Protein 3S0B (pdb70)

Sequence (119 aa):
MTIEEELKTRLHTEQSSSVCKTTETGIDQQKANDVIEGNIDVEDKKVQLYCECILKNFNILDKNNVFKPQGIKAVMELLIDENSVKKQLVSDCSTISSEENPHLKASKLVQCVSKYKTMKSVDFL

Radius of gyration: 12.93 Å; Cα contacts (8 Å, |Δi|>4): 143; chains: 1; bounding box: 29×32×25 Å

Structure (mmCIF, N/CA/C/O backbone):
data_3S0B
#
_entry.id   3S0B
#
_cell.length_a   32.380
_cell.length_b   37.110
_cell.length_c   89.750
_cell.angle_alpha   90.00
_cell.angle_beta   90.00
_cell.angle_gamma   90.00
#
_symmetry.space_group_name_H-M   'P 21 21 21'
#
loop_
_entity.id
_entity.type
_entity.pdbx_description
1 polymer OBP14
2 non-polymer N-phenylnaphthalen-1-amine
3 water water
#
loop_
_atom_site.group_PDB
_atom_site.id
_atom_site.type_symbol
_atom_site.label_atom_id
_atom_site.label_alt_id
_atom_site.label_comp_id
_atom_site.label_asym_id
_atom_site.label_entity_id
_atom_site.label_seq_id
_atom_site.pdbx_PDB_ins_code
_atom_site.Cartn_x
_atom_site.Cartn_y
_atom_site.Cartn_z
_atom_site.occupancy
_atom_site.B_iso_or_equiv
_atom_site.auth_seq_id
_atom_site.auth_comp_id
_atom_site.auth_asym_id
_atom_site.auth_atom_id
_atom_site.pdbx_PDB_model_num
ATOM 1 N N . MET A 1 1 ? -9.370 -22.678 15.320 1.00 20.91 1 MET A N 1
ATOM 2 C CA . MET A 1 1 ? -10.415 -21.755 14.783 1.00 21.26 1 MET A CA 1
ATOM 3 C C . MET A 1 1 ? -10.746 -22.067 13.318 1.00 19.39 1 MET A C 1
ATOM 4 O O . MET A 1 1 ? -9.951 -22.638 12.567 1.00 20.77 1 MET A O 1
ATOM 9 N N . THR A 1 2 ? -11.971 -21.740 12.951 1.00 15.91 2 THR A N 1
ATOM 10 C CA . THR A 1 2 ? -12.450 -21.816 11.597 1.00 13.10 2 THR A CA 1
ATOM 11 C C . THR A 1 2 ? -12.898 -20.424 11.167 1.00 11.22 2 THR A C 1
ATOM 12 O O . THR A 1 2 ? -13.067 -19.506 11.986 1.00 9.28 2 THR A O 1
ATOM 16 N N . ILE A 1 3 ? -13.173 -20.287 9.885 1.00 9.81 3 ILE A N 1
ATOM 17 C CA . ILE A 1 3 ? -13.796 -19.077 9.387 1.00 11.25 3 ILE A CA 1
ATOM 18 C C . ILE A 1 3 ? -15.142 -18.763 10.009 1.00 9.84 3 ILE A C 1
ATOM 19 O O . ILE A 1 3 ? -15.424 -17.602 10.295 1.00 9.07 3 ILE A O 1
ATOM 24 N N . GLU A 1 4 ? -15.976 -19.762 10.233 1.00 9.90 4 GLU A N 1
ATOM 25 C CA . GLU A 1 4 ? -17.267 -19.492 10.819 1.00 10.41 4 GLU A CA 1
ATOM 26 C C . GLU A 1 4 ? -17.106 -18.998 12.261 1.00 9.17 4 GLU A C 1
ATOM 27 O O . GLU A 1 4 ? -17.822 -18.097 12.684 1.00 9.60 4 GLU A O 1
ATOM 33 N N A GLU A 1 5 ? -16.156 -19.546 12.996 0.50 7.86 5 GLU A N 1
ATOM 34 N N B GLU A 1 5 ? -16.155 -19.566 13.004 0.50 7.55 5 GLU A N 1
ATOM 35 C CA A GLU A 1 5 ? -15.941 -19.082 14.344 0.50 7.77 5 GLU A CA 1
ATOM 36 C CA B GLU A 1 5 ? -15.885 -19.086 14.352 0.50 7.33 5 GLU A CA 1
ATOM 37 C C A GLU A 1 5 ? -15.309 -17.684 14.344 0.50 6.90 5 GLU A C 1
ATOM 38 C C B GLU A 1 5 ? -15.365 -17.664 14.300 0.50 6.63 5 GLU A C 1
ATOM 39 O O A GLU A 1 5 ? -15.606 -16.876 15.223 0.50 6.81 5 GLU A O 1
ATOM 40 O O B GLU A 1 5 ? -15.775 -16.834 15.111 0.50 6.53 5 GLU A O 1
ATOM 51 N N . LEU A 1 6 ? -14.452 -17.384 13.364 1.00 5.90 6 LEU A N 1
ATOM 52 C CA . LEU A 1 6 ? -13.933 -16.045 13.202 1.00 5.89 6 LEU A CA 1
ATOM 53 C C . LEU A 1 6 ? -15.059 -15.066 12.988 1.00 5.41 6 LEU A C 1
ATOM 54 O O . LEU A 1 6 ? -15.064 -13.979 13.573 1.00 5.30 6 LEU A O 1
ATOM 59 N N . LYS A 1 7 ? -16.025 -15.387 12.136 1.00 5.42 7 LYS A N 1
ATOM 60 C CA . LYS A 1 7 ? -17.127 -14.489 11.867 1.00 6.99 7 LYS A CA 1
ATOM 61 C C . LYS A 1 7 ? -17.851 -14.180 13.169 1.00 6.49 7 LYS A C 1
ATOM 62 O O . LYS A 1 7 ? -18.162 -13.035 13.474 1.00 6.91 7 LYS A O 1
ATOM 68 N N . THR A 1 8 ? -18.158 -15.206 13.935 1.00 5.26 8 THR A N 1
ATOM 69 C CA . THR A 1 8 ? -18.886 -15.020 15.189 1.00 5.50 8 THR A CA 1
ATOM 70 C C . THR A 1 8 ? -18.077 -14.170 16.165 1.00 4.99 8 THR A C 1
ATOM 71 O O . THR A 1 8 ? -18.594 -13.246 16.777 1.00 5.16 8 THR A O 1
ATOM 75 N N . ARG A 1 9 ? -16.805 -14.504 16.295 1.00 4.94 9 ARG A N 1
ATOM 76 C CA . ARG A 1 9 ? -15.926 -13.803 17.211 1.00 4.08 9 ARG A CA 1
ATOM 77 C C . ARG A 1 9 ? -15.745 -12.357 16.818 1.00 3.70 9 ARG A C 1
ATOM 78 O O . ARG A 1 9 ? -15.816 -11.472 17.670 1.00 4.40 9 ARG A O 1
ATOM 86 N N . LEU A 1 10 ? -15.573 -12.095 15.536 1.00 4.00 10 LEU A N 1
ATOM 87 C CA . LEU A 1 10 ? -15.431 -10.738 15.063 1.00 4.72 10 LEU A CA 1
ATOM 88 C C . LEU A 1 10 ? -16.697 -9.918 15.299 1.00 5.00 10 LEU A C 1
ATOM 89 O O . LEU A 1 10 ? -16.605 -8.761 15.739 1.00 5.16 10 LEU A O 1
ATOM 94 N N . HIS A 1 11 ? -17.876 -10.470 15.052 1.00 4.71 11 HIS A N 1
ATOM 95 C CA . HIS A 1 11 ? -19.132 -9.776 15.306 1.00 6.13 11 HIS A CA 1
ATOM 96 C C . HIS A 1 11 ? -19.195 -9.400 16.780 1.00 4.75 11 HIS A C 1
ATOM 97 O O . HIS A 1 11 ? -19.606 -8.297 17.126 1.00 4.41 11 HIS A O 1
ATOM 104 N N . THR A 1 12 ? -18.826 -10.313 17.665 1.00 4.21 12 THR A N 1
ATOM 105 C CA . THR A 1 12 ? -18.830 -10.011 19.093 1.00 3.46 12 THR A CA 1
ATOM 106 C C . THR A 1 12 ? -17.850 -8.911 19.438 1.00 4.06 12 THR A C 1
ATOM 107 O O . THR A 1 12 ? -18.215 -7.968 20.178 1.00 3.94 12 THR A O 1
ATOM 111 N N . GLU A 1 13 ? -16.634 -8.971 18.918 1.00 3.82 13 GLU A N 1
ATOM 112 C CA . GLU A 1 13 ? -15.673 -7.920 19.216 1.00 3.68 13 GLU A CA 1
ATOM 113 C C . GLU A 1 13 ? -16.116 -6.581 18.673 1.00 3.48 13 GLU A C 1
ATOM 114 O O . GLU A 1 13 ? -15.926 -5.552 19.334 1.00 5.01 13 GLU A O 1
ATOM 120 N N . GLN A 1 14 ? -16.660 -6.544 17.484 1.00 3.22 14 GLN A N 1
ATOM 121 C CA . GLN A 1 14 ? -17.221 -5.310 16.968 1.00 4.03 14 GLN A CA 1
ATOM 122 C C . GLN A 1 14 ? -18.291 -4.767 17.894 1.00 4.94 14 GLN A C 1
ATOM 123 O O . GLN A 1 14 ? -18.344 -3.556 18.135 1.00 5.77 14 GLN A O 1
ATOM 129 N N . SER A 1 15 ? -19.136 -5.629 18.421 1.00 4.63 15 SER A N 1
ATOM 130 C CA A SER A 1 15 ? -20.223 -5.194 19.284 0.25 5.18 15 SER A CA 1
ATOM 131 C C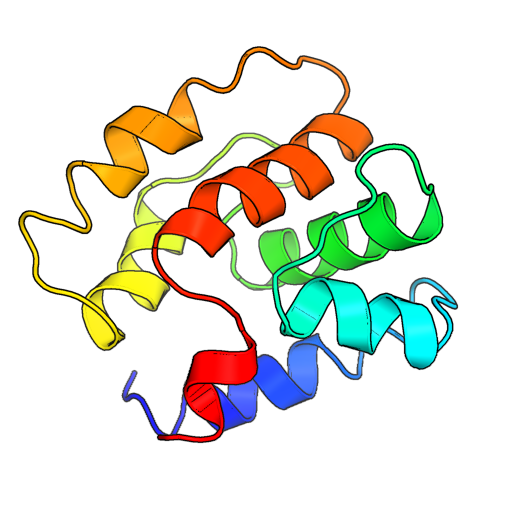A B SER A 1 15 ? -20.237 -5.185 19.275 0.25 5.04 15 SER A CA 1
ATOM 132 C CA C SER A 1 15 ? -20.225 -5.194 19.280 0.50 6.06 15 SER A CA 1
ATOM 133 C C . SER A 1 15 ? -19.722 -4.602 20.585 1.00 5.83 15 SER A C 1
ATOM 134 O O . SER A 1 15 ? -20.151 -3.514 20.990 1.00 6.23 15 SER A O 1
ATOM 141 N N . VAL A 1 16 ? -18.809 -5.291 21.233 1.00 5.08 16 VAL A N 1
ATOM 142 C CA . VAL A 1 16 ? -18.299 -4.802 22.486 1.00 4.79 16 VAL A CA 1
ATOM 143 C C . VAL A 1 16 ? -17.419 -3.582 22.309 1.00 4.02 16 VAL A C 1
ATOM 144 O O . VAL A 1 16 ? -17.411 -2.679 23.166 1.00 4.91 16 VAL A O 1
ATOM 148 N N . CYS A 1 17 ? -16.683 -3.532 21.213 1.00 3.19 17 CYS A N 1
ATOM 149 C CA . CYS A 1 17 ? -15.842 -2.379 20.989 1.00 3.92 17 CYS A CA 1
ATOM 150 C C . CYS A 1 17 ? -16.667 -1.157 20.607 1.00 3.68 17 CYS A C 1
ATOM 151 O O . CYS A 1 17 ? -16.248 -0.032 20.912 1.00 3.85 17 CYS A O 1
ATOM 154 N N . LYS A 1 18 ? -17.833 -1.353 20.005 1.00 3.59 18 LYS A N 1
ATOM 155 C CA . LYS A 1 18 ? -18.691 -0.230 19.734 1.00 4.19 18 LYS A CA 1
ATOM 156 C C . LYS A 1 18 ? -19.177 0.380 21.046 1.00 3.83 18 LYS A C 1
ATOM 157 O O . LYS A 1 18 ? -19.172 1.595 21.198 1.00 4.43 18 LYS A O 1
ATOM 163 N N A THR A 1 19 ? -19.610 -0.428 22.003 0.50 3.98 19 THR A N 1
ATOM 164 N N B THR A 1 19 ? -19.582 -0.464 21.983 0.50 4.15 19 THR A N 1
ATOM 165 C CA A THR A 1 19 ? -20.096 0.141 23.245 0.50 4.29 19 THR A CA 1
ATOM 166 C CA B THR A 1 19 ? -20.047 -0.019 23.272 0.50 4.55 19 THR A CA 1
ATOM 167 C C A THR A 1 19 ? -18.956 0.686 24.107 0.50 4.09 19 THR A C 1
ATOM 168 C C B THR A 1 19 ? -18.952 0.666 24.077 0.50 4.13 19 THR A C 1
ATOM 169 O O A THR A 1 19 ? -19.160 1.615 24.855 0.50 3.97 19 THR A O 1
ATOM 170 O O B THR A 1 19 ? -19.176 1.649 24.746 0.50 3.83 19 THR A O 1
ATOM 177 N N . GLU A 1 20 ? -17.750 0.130 24.003 1.00 3.62 20 GLU A N 1
ATOM 178 C CA . GLU A 1 20 ? -16.646 0.647 24.767 1.00 4.06 20 GLU A CA 1
ATOM 179 C C . GLU A 1 20 ? -16.188 2.018 24.267 1.00 2.92 20 GLU A C 1
ATOM 180 O O . GLU A 1 20 ? -15.730 2.821 25.047 1.00 3.54 20 GLU A O 1
ATOM 186 N N . THR A 1 21 ? -16.320 2.272 22.977 1.00 2.83 21 THR A N 1
ATOM 187 C CA . THR A 1 21 ? -15.797 3.461 22.359 1.00 4.00 21 THR A CA 1
ATOM 188 C C . THR A 1 21 ? -16.834 4.495 22.049 1.00 3.54 21 THR A C 1
ATOM 189 O O . THR A 1 21 ? -16.463 5.652 21.872 1.00 4.78 21 THR A O 1
ATOM 193 N N . GLY A 1 22 ? -18.095 4.131 21.911 1.00 3.80 22 GLY A N 1
ATOM 194 C CA . GLY A 1 22 ? -19.104 5.057 21.478 1.00 4.33 22 GLY A CA 1
ATOM 195 C C . GLY A 1 22 ? -19.023 5.445 20.022 1.00 4.69 22 GLY A C 1
ATOM 196 O O . GLY A 1 22 ? -19.615 6.435 1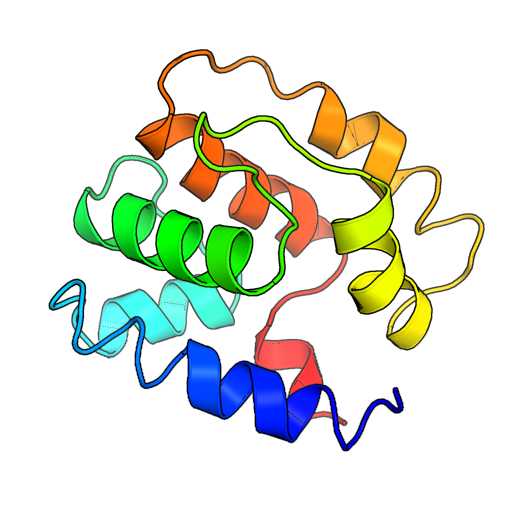9.614 1.00 5.07 22 GLY A O 1
ATOM 197 N N . ILE A 1 23 ? -18.298 4.691 19.209 1.00 4.19 23 ILE A N 1
ATOM 198 C CA . ILE A 1 23 ? -18.219 5.013 17.799 1.00 3.91 23 ILE A CA 1
ATOM 199 C C . ILE A 1 23 ? -19.614 4.887 17.174 1.00 4.01 23 ILE A C 1
ATOM 200 O O . ILE A 1 23 ? -20.353 3.953 17.481 1.00 5.11 23 ILE A O 1
ATOM 205 N N . ASP A 1 24 ? -19.967 5.816 16.300 1.00 5.01 24 ASP A N 1
ATOM 206 C CA . ASP A 1 24 ? -21.248 5.698 15.609 1.00 5.80 24 ASP A CA 1
ATOM 207 C C . ASP A 1 24 ? -21.213 4.539 14.650 1.00 5.47 24 ASP A C 1
ATOM 208 O O . ASP A 1 24 ? -20.177 4.229 14.078 1.00 5.07 24 ASP A O 1
ATOM 213 N N . GLN A 1 25 ? -22.367 3.928 14.411 1.00 4.73 25 GLN A N 1
ATOM 214 C CA . GLN A 1 25 ? -22.458 2.843 13.460 1.00 5.60 25 GLN A CA 1
ATOM 215 C C . GLN A 1 25 ? -21.940 3.228 12.098 1.00 4.74 25 GLN A C 1
ATOM 216 O O . GLN A 1 25 ? -21.289 2.416 11.444 1.00 4.71 25 GLN A O 1
ATOM 222 N N . GLN A 1 26 ? -22.204 4.458 11.663 1.00 4.81 26 GLN A N 1
ATOM 223 C CA . GLN A 1 26 ? -21.722 4.853 10.350 1.00 5.74 26 GLN A CA 1
ATOM 224 C C . GLN A 1 26 ? -20.189 4.744 10.256 1.00 5.30 26 GLN A C 1
ATOM 225 O O . GLN A 1 26 ? -19.651 4.249 9.265 1.00 5.97 26 GLN A O 1
ATOM 231 N N . LYS A 1 27 ? -19.505 5.172 11.306 1.00 4.86 27 LYS A N 1
ATOM 232 C CA . LYS A 1 27 ? -18.050 5.116 11.314 1.00 4.50 27 LYS A CA 1
ATOM 233 C C . LYS A 1 27 ? -17.536 3.688 11.501 1.00 4.45 27 LYS A C 1
ATOM 234 O O . LYS A 1 27 ? -16.548 3.296 10.894 1.00 4.86 27 LYS A O 1
ATOM 240 N N . ALA A 1 28 ? -18.232 2.898 12.324 1.00 3.74 28 ALA A N 1
ATOM 241 C CA . ALA A 1 28 ? -17.912 1.468 12.411 1.00 3.98 28 ALA A CA 1
ATOM 242 C C . ALA A 1 28 ? -18.046 0.813 11.038 1.00 3.96 28 ALA 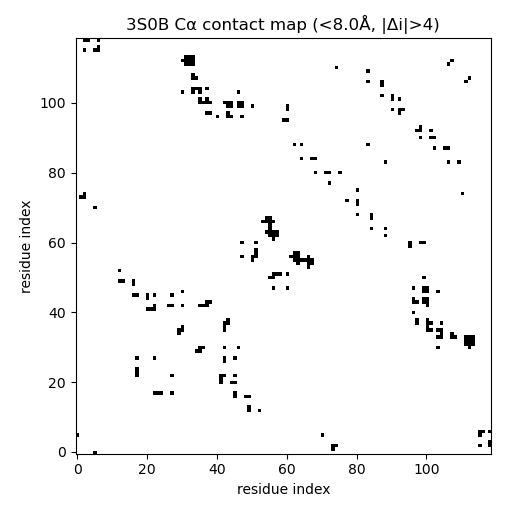A C 1
ATOM 243 O O . ALA A 1 28 ? -17.193 0.026 10.665 1.00 4.56 28 ALA A O 1
ATOM 245 N N . ASN A 1 29 ? -19.116 1.143 10.310 1.00 4.44 29 ASN A N 1
ATOM 246 C CA . ASN A 1 29 ? -19.281 0.622 8.974 1.00 5.04 29 ASN A CA 1
ATOM 247 C C . ASN A 1 29 ? -18.102 0.975 8.075 1.00 5.22 29 ASN A C 1
ATOM 248 O O . ASN A 1 29 ? -17.626 0.143 7.309 1.00 5.60 29 ASN A O 1
ATOM 253 N N . ASP A 1 30 ? -17.643 2.223 8.126 1.00 4.88 30 ASP A N 1
ATOM 254 C CA . ASP A 1 30 ? -16.490 2.660 7.350 1.00 4.80 30 ASP A CA 1
ATOM 255 C C . ASP A 1 30 ? -15.277 1.805 7.698 1.00 4.56 30 ASP A C 1
ATOM 256 O O . ASP A 1 30 ? -14.594 1.297 6.810 1.00 5.39 30 ASP A O 1
ATOM 261 N N . VAL A 1 31 ? -15.016 1.605 8.984 1.00 4.42 31 VAL A N 1
ATOM 262 C CA . VAL A 1 31 ? -13.895 0.785 9.386 1.00 3.46 31 VAL A CA 1
ATOM 263 C C . VAL A 1 31 ? -14.053 -0.643 8.867 1.00 4.42 31 VAL A C 1
ATOM 264 O O . VAL A 1 31 ? -13.121 -1.216 8.306 1.00 4.48 31 VAL A O 1
ATOM 268 N N . ILE A 1 32 ? -15.233 -1.218 9.038 1.00 4.39 32 ILE A N 1
ATOM 269 C CA . ILE A 1 32 ? -15.477 -2.595 8.629 1.00 4.40 32 ILE A CA 1
ATOM 270 C C . ILE A 1 32 ? -15.294 -2.775 7.115 1.00 4.59 32 ILE A C 1
ATOM 271 O O . ILE A 1 32 ? -14.789 -3.808 6.687 1.00 5.42 32 ILE A O 1
ATOM 276 N N . GLU A 1 33 ? -15.671 -1.768 6.344 1.00 4.89 33 GLU A N 1
ATOM 277 C CA . GLU A 1 33 ? -15.547 -1.778 4.887 1.00 6.05 33 GLU A CA 1
ATOM 278 C C . GLU A 1 33 ? -14.145 -1.442 4.412 1.00 6.48 33 GLU A C 1
ATOM 279 O O . GLU A 1 33 ? -13.879 -1.539 3.230 1.00 7.49 33 GLU A O 1
ATOM 285 N N . GLY A 1 34 ? -13.274 -1.060 5.328 1.00 5.34 34 GLY A N 1
ATOM 286 C CA . GLY A 1 34 ? -11.899 -0.770 5.010 1.00 6.72 34 GLY A CA 1
ATOM 287 C C . GLY A 1 34 ? -11.566 0.646 4.631 1.00 6.19 34 GLY A C 1
ATOM 288 O O . GLY A 1 34 ? -10.509 0.891 4.051 1.00 7.98 34 GLY A O 1
ATOM 289 N N . ASN A 1 35 ? -12.427 1.580 4.966 1.00 6.38 35 ASN A N 1
ATOM 290 C CA . ASN A 1 35 ? -12.198 2.998 4.719 1.00 7.15 35 ASN A CA 1
ATOM 291 C C . ASN A 1 35 ? -11.963 3.674 6.036 1.00 7.15 35 ASN A C 1
ATOM 292 O O . ASN A 1 35 ? -12.887 3.986 6.751 1.00 8.19 35 ASN A O 1
ATOM 297 N N . ILE A 1 36 ? -10.687 3.835 6.346 1.00 7.41 36 ILE A N 1
ATOM 298 C CA . ILE A 1 36 ? -10.258 4.239 7.664 1.00 6.92 36 ILE A CA 1
ATOM 299 C C . ILE A 1 36 ? -9.894 5.699 7.694 1.00 7.68 36 ILE A C 1
ATOM 300 O O . ILE A 1 36 ? -8.944 6.156 7.045 1.00 8.53 36 ILE A O 1
ATOM 305 N N . ASP A 1 37 ? -10.636 6.441 8.490 1.00 6.79 37 ASP A N 1
ATOM 306 C CA . ASP A 1 37 ? -10.343 7.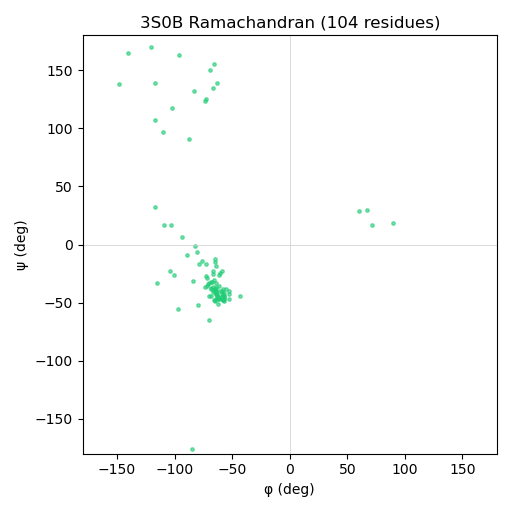846 8.758 1.00 7.44 37 ASP A CA 1
ATOM 307 C C . ASP A 1 37 ? -9.389 7.828 9.926 1.00 6.73 37 ASP A C 1
ATOM 308 O O . ASP A 1 37 ? -9.797 7.842 11.086 1.00 6.89 37 ASP A O 1
ATOM 313 N N . VAL A 1 38 ? -8.104 7.793 9.608 1.00 7.51 38 VAL A N 1
ATOM 314 C CA . VAL A 1 38 ? -7.117 7.422 10.612 1.00 8.58 38 VAL A CA 1
ATOM 315 C C . VAL A 1 38 ? -6.981 8.416 11.749 1.00 8.18 38 VAL A C 1
ATOM 316 O O . VAL A 1 38 ? -6.550 8.014 12.835 1.00 7.59 38 VAL A O 1
ATOM 320 N N . GLU A 1 39 ? -7.369 9.672 11.518 1.00 7.62 39 GLU A N 1
ATOM 321 C CA . GLU A 1 39 ? -7.263 10.718 12.524 1.00 8.30 39 GLU A CA 1
ATOM 322 C C . GLU A 1 39 ? -8.498 10.836 13.415 1.00 7.67 39 GLU A C 1
ATOM 323 O O . GLU A 1 39 ? -8.439 11.554 14.396 1.00 9.23 39 GLU A O 1
ATOM 329 N N . ASP A 1 40 ? -9.592 10.126 13.091 1.00 7.04 40 ASP A N 1
ATOM 330 C CA . ASP A 1 40 ? -10.839 10.194 13.867 1.00 6.46 40 ASP A CA 1
ATOM 331 C C . ASP A 1 40 ? -10.606 9.432 15.164 1.00 5.50 40 ASP A C 1
ATOM 332 O O . ASP A 1 40 ? -10.202 8.268 15.142 1.00 5.44 40 ASP A O 1
ATOM 337 N N . LYS A 1 41 ? -10.796 10.069 16.317 1.00 5.10 41 LYS A N 1
ATOM 338 C CA . LYS A 1 41 ? -10.437 9.472 17.571 1.00 4.86 41 LYS A CA 1
ATOM 339 C C . LYS A 1 41 ? -11.218 8.218 17.882 1.00 3.92 41 LYS A C 1
ATOM 340 O O . LYS A 1 41 ? -10.653 7.275 18.388 1.00 4.50 41 LYS A O 1
ATOM 346 N N . LYS A 1 42 ? -12.524 8.213 17.625 1.00 4.05 42 LYS A N 1
ATOM 347 C CA . LYS A 1 42 ? -13.304 7.026 17.896 1.00 4.21 42 LYS A CA 1
ATOM 348 C C . LYS A 1 42 ? -12.957 5.906 16.918 1.00 3.86 42 LYS A C 1
ATOM 349 O O . LYS A 1 42 ? -12.965 4.737 17.306 1.00 4.07 42 LYS A O 1
ATOM 355 N N . VAL A 1 43 ? -12.624 6.230 15.683 1.00 3.12 43 VAL A N 1
ATOM 356 C CA . VAL A 1 43 ? -12.108 5.229 14.775 1.00 3.16 43 VAL A CA 1
ATOM 357 C C . VAL A 1 43 ? -10.847 4.620 15.354 1.00 2.59 43 VAL A C 1
ATOM 358 O O . VAL A 1 43 ? -10.683 3.387 15.357 1.00 3.04 43 VAL A O 1
ATOM 362 N N . GLN A 1 44 ? -9.936 5.449 15.833 1.00 2.80 44 GLN A N 1
ATOM 363 C CA . GLN A 1 44 ? -8.700 4.951 16.404 1.00 2.48 44 GLN A CA 1
ATOM 364 C C . GLN A 1 44 ? -9.009 4.000 17.549 1.00 2.75 44 GLN A C 1
ATOM 365 O O . GLN A 1 44 ? -8.419 2.932 17.652 1.00 2.69 44 GLN A O 1
ATOM 371 N N . LEU A 1 45 ? -9.887 4.413 18.445 1.00 2.46 45 LEU A N 1
ATOM 372 C CA . LEU A 1 45 ? -10.155 3.635 19.627 1.00 3.03 45 LEU A CA 1
ATOM 373 C C . LEU A 1 45 ? -10.863 2.329 19.286 1.00 3.00 45 LEU A C 1
ATOM 374 O O . LEU A 1 45 ? -10.631 1.310 19.921 1.00 3.25 45 LEU A O 1
ATOM 379 N N . TYR A 1 46 ? -11.763 2.372 18.301 1.00 2.37 46 TYR A N 1
ATOM 380 C CA . TYR A 1 46 ? -12.456 1.186 17.869 1.00 2.48 46 TYR A CA 1
ATOM 381 C C . TYR A 1 46 ? -11.474 0.200 17.268 1.00 2.67 46 TYR A C 1
ATOM 382 O O . TYR A 1 46 ? -11.509 -0.984 17.561 1.00 3.09 46 TYR A O 1
ATOM 391 N N . CYS A 1 47 ? -10.621 0.692 16.368 1.00 2.69 47 CYS A N 1
ATOM 392 C CA . CYS A 1 47 ? -9.589 -0.148 15.800 1.00 2.74 47 CYS A CA 1
ATOM 393 C C . CYS A 1 47 ? -8.684 -0.750 16.878 1.00 2.76 47 CYS A C 1
ATOM 394 O O . CYS A 1 47 ? -8.393 -1.941 16.850 1.00 3.48 47 CYS A O 1
ATOM 397 N N . GLU A 1 48 ? -8.257 0.080 17.817 1.00 3.26 48 GLU A N 1
ATOM 398 C CA . GLU A 1 48 ? -7.415 -0.381 18.902 1.00 2.99 48 GLU A CA 1
ATOM 399 C C . GLU A 1 48 ? -8.095 -1.468 19.714 1.00 3.51 48 GLU A C 1
ATOM 400 O O . GLU A 1 48 ? -7.466 -2.470 20.061 1.00 3.67 48 GLU A O 1
ATOM 406 N N . CYS A 1 49 ? -9.349 -1.256 20.035 1.00 3.23 49 CYS A N 1
ATOM 407 C CA . CYS A 1 49 ? -10.089 -2.212 20.829 1.00 3.89 49 CYS A CA 1
ATOM 408 C C . CYS A 1 49 ? -10.226 -3.563 20.147 1.00 3.37 49 CYS A C 1
ATOM 409 O O . CYS A 1 49 ? -9.975 -4.608 20.770 1.00 3.87 49 CYS A O 1
ATOM 412 N N . ILE A 1 50 ? -10.538 -3.565 18.872 1.00 2.93 50 ILE A N 1
ATOM 413 C CA . ILE A 1 50 ? -10.694 -4.821 18.160 1.00 3.74 50 ILE A CA 1
ATOM 414 C C . ILE A 1 50 ? -9.338 -5.525 18.098 1.00 3.88 50 ILE A C 1
ATOM 415 O O . ILE A 1 50 ? -9.225 -6.720 18.380 1.00 4.03 50 ILE A O 1
ATOM 420 N N . LEU A 1 51 ? -8.295 -4.791 17.724 1.00 3.38 51 LEU A N 1
ATOM 421 C CA . LEU A 1 51 ? -6.990 -5.421 17.605 1.00 3.74 51 LEU A CA 1
ATOM 422 C C . LEU A 1 51 ? -6.432 -5.916 18.909 1.00 3.88 51 LEU A C 1
ATOM 423 O O . LEU A 1 51 ? -5.874 -7.014 18.960 1.00 4.05 51 LEU A O 1
ATOM 428 N N . LYS A 1 52 ? -6.612 -5.180 19.989 1.00 3.00 52 LYS A N 1
ATOM 429 C CA . LYS A 1 52 ? -6.174 -5.647 21.280 1.00 3.57 52 LYS A CA 1
ATOM 430 C C . LYS A 1 52 ? -6.938 -6.883 21.683 1.00 4.12 52 LYS A C 1
ATOM 431 O O . LYS A 1 52 ? -6.369 -7.833 22.231 1.00 4.75 52 LYS A O 1
ATOM 437 N N . ASN A 1 53 ? -8.238 -6.911 21.404 1.00 4.16 53 ASN A N 1
ATOM 438 C CA . ASN A 1 53 ? -9.040 -8.045 21.794 1.00 5.04 53 ASN A CA 1
ATOM 439 C C . ASN A 1 53 ? -8.673 -9.323 21.060 1.00 4.72 53 ASN A C 1
ATOM 440 O O . ASN A 1 53 ? -8.906 -10.406 21.582 1.00 5.48 53 ASN A O 1
ATOM 445 N N . PHE A 1 54 ? -8.107 -9.215 19.869 1.00 4.34 54 PHE A N 1
ATOM 446 C CA . PHE A 1 54 ? -7.593 -10.349 19.108 1.00 4.99 54 PHE A CA 1
ATOM 447 C C . PHE A 1 54 ? -6.094 -10.593 19.342 1.00 6.20 54 PHE A C 1
ATOM 448 O O . PHE A 1 54 ? -5.507 -11.420 18.677 1.00 7.21 54 PHE A O 1
ATOM 456 N N . ASN A 1 55 ? -5.470 -9.869 20.265 1.00 5.64 55 ASN A N 1
ATOM 457 C CA . ASN A 1 55 ? -4.041 -10.009 20.541 1.00 6.31 55 ASN A CA 1
ATOM 458 C C . ASN A 1 55 ? -3.189 -9.712 19.321 1.00 7.05 55 ASN A C 1
ATOM 459 O O . ASN A 1 55 ? -2.074 -10.230 19.154 1.00 7.96 55 ASN A O 1
ATOM 464 N N . ILE A 1 56 ? -3.701 -8.850 18.456 1.00 6.45 56 ILE A N 1
ATOM 465 C CA . ILE A 1 56 ? -2.952 -8.347 17.323 1.00 7.12 56 ILE A CA 1
ATOM 466 C C . ILE A 1 56 ? -2.097 -7.163 17.775 1.00 7.42 56 ILE A C 1
ATOM 467 O O . ILE A 1 56 ? -1.038 -6.905 17.202 1.00 7.98 56 ILE A O 1
ATOM 472 N N . LEU A 1 57 ? -2.585 -6.408 18.762 1.00 8.78 57 LEU A N 1
ATOM 473 C CA . LEU A 1 57 ? -1.829 -5.393 19.460 1.00 9.11 57 LEU A CA 1
ATOM 474 C C . LEU A 1 57 ? -1.745 -5.828 20.902 1.00 10.90 57 LEU A C 1
ATOM 475 O O . LEU A 1 57 ? -2.742 -6.301 21.448 1.00 11.32 57 LEU A O 1
ATOM 480 N N . ASP A 1 58 ? -0.580 -5.662 21.537 1.00 12.02 58 ASP A N 1
ATOM 481 C CA . ASP A 1 58 ? -0.458 -5.950 22.960 1.00 13.88 58 ASP A CA 1
ATOM 482 C C . ASP A 1 58 ? -0.902 -4.744 23.754 1.00 15.71 58 ASP A C 1
ATOM 483 O O . ASP A 1 58 ? -1.369 -3.744 23.193 1.00 13.88 58 ASP A O 1
ATOM 488 N N . LYS A 1 59 ? -0.773 -4.817 25.068 1.00 17.62 59 LYS A N 1
ATOM 489 C CA . LYS A 1 59 ? -1.246 -3.745 25.934 1.00 19.55 59 LYS A CA 1
ATOM 490 C C . LYS A 1 59 ? -0.572 -2.398 25.670 1.00 19.66 59 LYS A C 1
ATOM 491 O O . LYS A 1 59 ? -1.151 -1.372 25.963 1.00 20.68 59 LYS A O 1
ATOM 497 N N . ASN A 1 60 ? 0.644 -2.401 25.114 1.00 20.00 60 ASN A N 1
ATOM 498 C CA . ASN A 1 60 ? 1.338 -1.159 24.790 1.00 19.84 60 ASN A CA 1
ATOM 499 C C . ASN A 1 60 ? 1.305 -0.837 23.302 1.00 17.94 60 ASN A C 1
ATOM 500 O O . ASN A 1 60 ? 2.058 0.001 22.820 1.00 17.45 60 ASN A O 1
ATOM 505 N N . ASN A 1 61 ? 0.392 -1.495 22.588 1.00 14.68 61 ASN A N 1
ATOM 506 C CA . ASN A 1 61 ? 0.178 -1.275 21.152 1.00 11.77 61 ASN A CA 1
ATOM 507 C C . ASN A 1 61 ? 1.332 -1.717 20.254 1.00 10.48 61 ASN A C 1
ATOM 508 O O . ASN A 1 61 ? 1.545 -1.172 19.188 1.00 8.71 61 ASN A O 1
ATOM 513 N N . VAL A 1 62 ? 2.058 -2.733 20.684 1.00 10.82 62 VAL A N 1
ATOM 514 C CA . VAL A 1 62 ? 3.018 -3.399 19.815 1.00 10.62 62 VAL A CA 1
ATOM 515 C C . VAL A 1 62 ? 2.297 -4.438 18.951 1.00 9.66 62 VAL A C 1
ATOM 516 O O . VAL A 1 62 ? 1.508 -5.221 19.456 1.00 8.81 62 VAL A O 1
ATOM 520 N N . PHE A 1 63 ? 2.568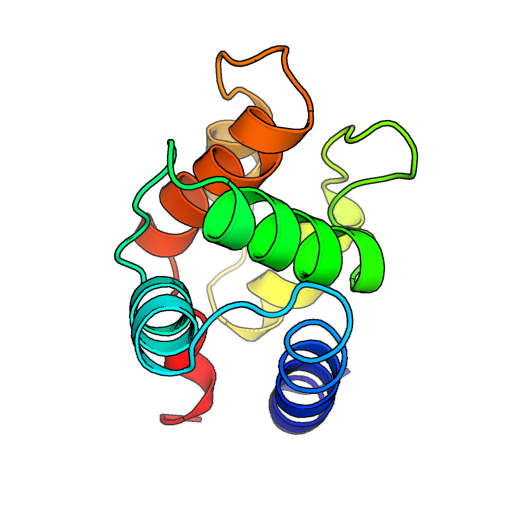 -4.425 17.653 1.00 9.22 63 PHE A N 1
ATOM 521 C CA . PHE A 1 63 ? 2.004 -5.367 16.702 1.00 9.97 63 PHE A CA 1
ATOM 522 C C . PHE A 1 63 ? 2.551 -6.740 17.007 1.00 9.87 63 PHE A C 1
ATOM 523 O O . PHE A 1 63 ? 3.770 -6.920 17.211 1.00 11.14 63 PHE A O 1
ATOM 531 N N . LYS A 1 64 ? 1.663 -7.723 17.020 1.00 8.69 64 LYS A N 1
ATOM 532 C CA . LYS A 1 64 ? 2.018 -9.104 17.282 1.00 9.62 64 LYS A CA 1
ATOM 533 C C . LYS A 1 64 ? 1.721 -9.963 16.060 1.00 9.77 64 LYS A C 1
ATOM 534 O O . LYS A 1 64 ? 0.558 -10.238 15.773 1.00 9.01 64 LYS A O 1
ATOM 540 N N . PRO A 1 65 ? 2.762 -10.402 15.336 1.00 9.82 65 PRO A N 1
ATOM 541 C CA . PRO A 1 65 ? 2.579 -11.262 14.160 1.00 10.26 65 PRO A CA 1
ATOM 542 C C . PRO A 1 65 ? 1.741 -12.513 14.405 1.00 10.76 65 PRO A C 1
ATOM 543 O O . PRO A 1 65 ? 0.941 -12.899 13.561 1.00 10.35 65 PRO A O 1
ATOM 547 N N . GLN A 1 66 ? 1.910 -13.163 15.546 1.00 9.02 66 GLN A N 1
ATOM 548 C CA . GLN A 1 66 ? 1.139 -14.369 15.823 1.00 9.31 66 GLN A CA 1
ATOM 549 C C . GLN A 1 66 ? -0.353 -14.074 15.749 1.00 8.75 66 GLN A C 1
ATOM 550 O O . GLN A 1 66 ? -1.120 -14.871 15.226 1.00 8.47 66 GLN A O 1
ATOM 556 N N . GLY A 1 67 ? -0.758 -12.957 16.336 1.00 7.94 67 GLY A N 1
ATOM 557 C CA . GLY A 1 67 ? -2.151 -12.600 16.398 1.00 7.25 67 GLY A CA 1
ATOM 558 C C . GLY A 1 67 ? -2.698 -12.307 15.020 1.00 7.75 67 GLY A C 1
ATOM 559 O O . GLY A 1 67 ? -3.825 -12.681 14.696 1.00 8.72 67 GLY A O 1
ATOM 560 N N . ILE A 1 68 ? -1.915 -11.620 14.214 1.00 7.68 68 ILE A N 1
ATOM 561 C CA . ILE A 1 68 ? -2.418 -11.295 12.879 1.00 9.45 68 ILE A CA 1
ATOM 562 C C . ILE A 1 68 ? -2.449 -12.553 11.999 1.00 9.08 68 ILE A C 1
ATOM 563 O O . ILE A 1 68 ? -3.380 -12.737 11.225 1.00 8.03 68 ILE A O 1
ATOM 568 N N . LYS A 1 69 ? -1.478 -13.448 12.160 1.00 8.71 69 LYS A N 1
ATOM 569 C CA . LYS A 1 69 ? -1.489 -14.673 11.384 1.00 9.49 69 LYS A CA 1
ATOM 570 C C . LYS A 1 69 ? -2.666 -15.569 11.725 1.00 10.72 69 LYS A C 1
ATOM 571 O O . LYS A 1 69 ? -3.229 -16.212 10.841 1.00 10.97 69 LYS A O 1
ATOM 577 N N . ALA A 1 70 ? -3.017 -15.649 13.006 1.00 10.94 70 ALA A N 1
ATOM 578 C CA . ALA A 1 70 ? -4.107 -16.517 13.417 1.00 11.43 70 ALA A CA 1
ATOM 579 C C . ALA A 1 70 ? -5.387 -16.139 12.685 1.00 11.22 70 ALA A C 1
ATOM 580 O O . ALA A 1 70 ? -6.178 -17.016 12.307 1.00 12.74 70 ALA A O 1
ATOM 582 N N . VAL A 1 71 ? -5.584 -14.837 12.492 1.00 10.33 71 VAL A N 1
ATOM 583 C CA . VAL A 1 71 ? -6.742 -14.353 11.777 1.00 10.20 71 VAL A CA 1
ATOM 584 C C . VAL A 1 71 ? -6.536 -14.485 10.258 1.00 9.82 71 VAL A C 1
ATOM 585 O O . VAL A 1 71 ? -7.362 -15.068 9.573 1.00 9.95 71 VAL A O 1
ATOM 589 N N . MET A 1 72 ? -5.428 -13.959 9.751 1.00 9.67 72 MET A N 1
ATOM 590 C CA . MET A 1 72 ? -5.296 -13.818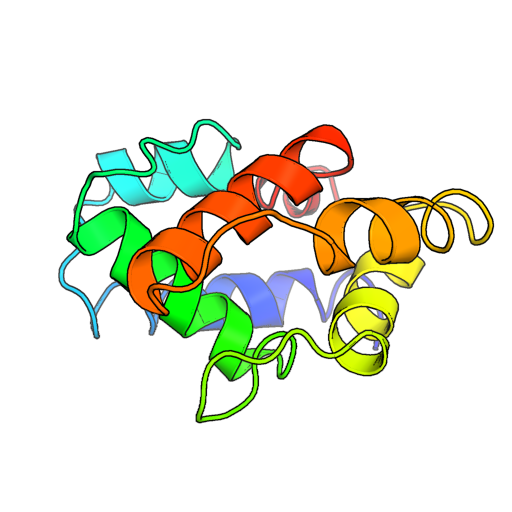 8.294 1.00 9.27 72 MET A CA 1
ATOM 591 C C . MET A 1 72 ? -5.084 -15.123 7.566 1.00 9.86 72 MET A C 1
ATOM 592 O O . MET A 1 72 ? -5.486 -15.256 6.391 1.00 10.41 72 MET A O 1
ATOM 597 N N . GLU A 1 73 ? -4.479 -16.093 8.234 1.00 10.35 73 GLU A N 1
ATOM 598 C CA . GLU A 1 73 ? -4.297 -17.375 7.593 1.00 11.97 73 GLU A CA 1
ATOM 599 C C . GLU A 1 73 ? -5.623 -18.082 7.308 1.00 11.74 73 GLU A C 1
ATOM 600 O O . GLU A 1 73 ? -5.654 -18.977 6.490 1.00 12.38 73 GLU A O 1
ATOM 606 N N . LEU A 1 74 ? -6.722 -17.629 7.923 1.00 11.19 74 LEU A N 1
ATOM 607 C CA . LEU A 1 74 ? -8.055 -18.135 7.593 1.00 11.47 74 LEU A CA 1
ATOM 608 C C . LEU A 1 74 ? -8.621 -17.528 6.310 1.00 12.10 74 LEU A C 1
ATOM 609 O O . LEU A 1 74 ? -9.569 -18.067 5.738 1.00 14.36 74 LEU A O 1
ATOM 614 N N . LEU A 1 75 ? -8.029 -16.421 5.864 1.00 11.11 75 LEU A N 1
ATOM 615 C CA . LEU A 1 75 ? -8.598 -15.566 4.841 1.00 10.94 75 LEU A CA 1
ATOM 616 C C . LEU A 1 75 ? -7.784 -15.501 3.557 1.00 10.50 75 LEU A C 1
ATOM 617 O O . LEU A 1 75 ? -8.368 -15.303 2.494 1.00 12.54 75 LEU A O 1
ATOM 622 N N . ILE A 1 76 ? -6.460 -15.592 3.645 1.00 9.66 76 ILE A N 1
ATOM 623 C CA . ILE A 1 76 ? -5.599 -15.467 2.480 1.00 10.62 76 ILE A CA 1
ATOM 624 C C . ILE A 1 76 ? -4.470 -16.471 2.574 1.00 9.88 76 ILE A C 1
ATOM 625 O O . ILE A 1 76 ? -4.208 -17.057 3.623 1.00 11.15 76 ILE A O 1
ATOM 630 N N . ASP A 1 77 ? -3.807 -16.672 1.450 1.00 9.20 77 ASP A N 1
ATOM 631 C CA . ASP A 1 77 ? -2.746 -17.637 1.345 1.00 9.38 77 ASP A CA 1
ATOM 632 C C . ASP A 1 77 ? -1.543 -17.286 2.192 1.00 9.37 77 ASP A C 1
ATOM 633 O O . ASP A 1 77 ? -1.285 -16.134 2.500 1.00 8.81 77 ASP A O 1
ATOM 638 N N . GLU A 1 78 ? -0.792 -18.310 2.545 1.00 10.44 78 GLU A N 1
ATOM 639 C CA . GLU A 1 78 ? 0.359 -18.187 3.438 1.00 11.80 78 GLU A CA 1
ATOM 640 C C . GLU A 1 78 ? 1.373 -17.118 3.023 1.00 10.09 78 GLU A C 1
ATOM 641 O O . GLU A 1 78 ? 1.827 -16.331 3.858 1.00 9.79 78 GLU A O 1
ATOM 647 N N . ASN A 1 79 ? 1.748 -17.094 1.748 1.00 8.96 79 ASN A N 1
ATOM 648 C CA . ASN A 1 79 ? 2.735 -16.147 1.314 1.00 8.64 79 ASN A CA 1
ATOM 649 C C . ASN A 1 79 ? 2.212 -14.729 1.401 1.00 7.75 79 ASN A C 1
ATOM 650 O O . ASN A 1 79 ? 2.956 -13.813 1.724 1.00 8.46 79 ASN A O 1
ATOM 655 N N . SER A 1 80 ? 0.941 -14.538 1.106 1.00 8.05 80 SER A N 1
ATOM 656 C CA . SER A 1 80 ? 0.334 -13.226 1.256 1.00 7.70 80 SER A CA 1
ATOM 657 C C . SER A 1 80 ? 0.309 -12.772 2.707 1.00 7.88 80 SER A C 1
ATOM 658 O O . SER A 1 80 ? 0.536 -11.600 3.004 1.00 8.49 80 SER A O 1
ATOM 661 N N . VAL A 1 81 ? 0.046 -13.699 3.624 1.00 5.29 81 VAL A N 1
ATOM 662 C CA . VAL A 1 81 ? 0.076 -13.364 5.048 1.00 6.52 81 VAL A CA 1
ATOM 663 C C . VAL A 1 81 ? 1.478 -12.925 5.453 1.00 6.11 81 VAL A C 1
ATOM 664 O O . VAL A 1 81 ? 1.626 -11.969 6.203 1.00 5.87 81 VAL A O 1
ATOM 668 N N A LYS A 1 82 ? 2.505 -13.619 4.958 0.50 6.49 82 LYS A N 1
ATOM 669 N N B LYS A 1 82 ? 2.504 -13.612 4.952 0.50 6.27 82 LYS A N 1
ATOM 670 C CA A LYS A 1 82 ? 3.883 -13.263 5.276 0.50 7.77 82 LYS A CA 1
ATOM 671 C CA B LYS A 1 82 ? 3.873 -13.257 5.296 0.50 7.28 82 LYS A CA 1
ATOM 672 C C A LYS A 1 82 ? 4.175 -11.827 4.864 0.50 7.41 82 LYS A C 1
ATOM 673 C C B LYS A 1 82 ? 4.179 -11.828 4.863 0.50 7.20 82 LYS A C 1
ATOM 674 O O A LYS A 1 82 ? 4.788 -11.066 5.608 0.50 7.50 82 LYS A O 1
ATOM 675 O O B LYS A 1 82 ? 4.798 -11.068 5.600 0.50 7.36 82 LYS A O 1
ATOM 686 N N . GLN A 1 83 ? 3.724 -11.462 3.671 1.00 7.15 83 GLN A N 1
ATOM 687 C CA . GLN A 1 83 ? 3.949 -10.135 3.164 1.00 8.59 83 GLN A CA 1
ATOM 688 C C . GLN A 1 83 ? 3.173 -9.098 3.963 1.00 9.06 83 GLN A C 1
ATOM 689 O O . GLN A 1 83 ? 3.704 -8.019 4.316 1.00 10.37 83 GLN A O 1
ATOM 695 N N . LEU A 1 84 ? 1.938 -9.430 4.319 1.00 8.87 84 LEU A N 1
ATOM 696 C CA . LEU A 1 84 ? 1.135 -8.578 5.146 1.00 9.15 84 LEU A CA 1
ATOM 697 C C . LEU A 1 84 ? 1.840 -8.301 6.460 1.00 9.00 84 LEU A C 1
ATOM 698 O O . LEU A 1 84 ? 1.894 -7.146 6.895 1.00 9.48 84 LEU A O 1
ATOM 703 N N . VAL A 1 85 ? 2.365 -9.337 7.097 1.00 9.14 85 VAL A N 1
ATOM 704 C CA . VAL A 1 85 ? 3.056 -9.169 8.378 1.00 10.20 85 VAL A CA 1
ATOM 705 C C . VAL A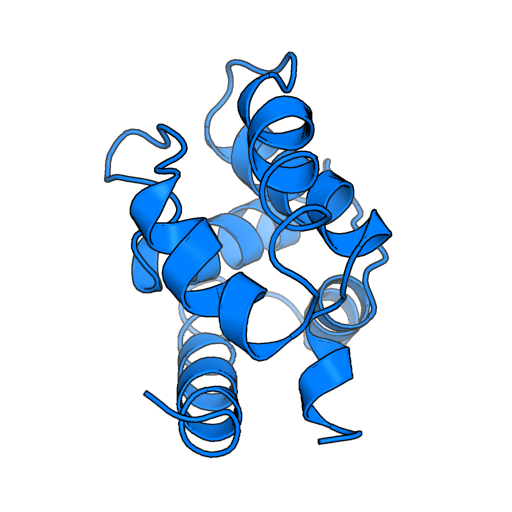 1 85 ? 4.258 -8.261 8.204 1.00 11.35 85 VAL A C 1
ATOM 706 O O . VAL A 1 85 ? 4.437 -7.322 8.978 1.00 11.88 85 VAL A O 1
ATOM 710 N N . SER A 1 86 ? 5.048 -8.494 7.167 1.00 11.76 86 SER A N 1
ATOM 711 C CA . SER A 1 86 ? 6.257 -7.702 6.937 1.00 14.26 86 SER A CA 1
ATOM 712 C C . SER A 1 86 ? 5.927 -6.244 6.639 1.00 15.37 86 SER A C 1
ATOM 713 O O . SER A 1 86 ? 6.634 -5.340 7.084 1.00 17.99 86 SER A O 1
ATOM 716 N N . ASP A 1 87 ? 4.850 -6.025 5.889 1.00 15.70 87 ASP A N 1
ATOM 717 C CA . ASP A 1 87 ? 4.395 -4.689 5.491 1.00 15.35 87 ASP A CA 1
ATOM 718 C C . ASP A 1 87 ? 3.846 -3.949 6.697 1.00 14.24 87 ASP A C 1
ATOM 719 O O . ASP A 1 87 ? 4.387 -2.938 7.196 1.00 14.44 87 ASP A O 1
ATOM 724 N N . CYS A 1 88 ? 2.776 -4.474 7.224 0.70 11.37 88 CYS A N 1
ATOM 725 C CA . CYS A 1 88 ? 2.014 -3.725 8.180 0.70 11.98 88 CYS A CA 1
ATOM 726 C C . CYS A 1 88 ? 2.661 -3.667 9.576 0.70 12.17 88 CYS A C 1
ATOM 727 O O . CYS A 1 88 ? 2.309 -2.810 10.354 0.70 12.39 88 CYS A O 1
ATOM 730 N N . SER A 1 89 ? 3.661 -4.522 9.840 1.00 13.55 89 SER A N 1
ATOM 731 C CA . SER A 1 89 ? 4.443 -4.500 11.068 1.00 14.75 89 SER A CA 1
ATOM 732 C C . SER A 1 89 ? 5.411 -3.308 11.105 1.00 14.24 89 SER A C 1
ATOM 733 O O . SER A 1 89 ? 5.958 -2.966 12.166 1.00 16.58 89 SER A O 1
ATOM 736 N N . THR A 1 90 ? 5.661 -2.688 9.958 1.00 13.25 90 THR A N 1
ATOM 737 C CA . THR A 1 90 ? 6.662 -1.637 9.845 1.00 13.37 90 THR A CA 1
ATOM 738 C C . THR A 1 90 ? 6.064 -0.266 9.632 1.00 11.02 90 THR A C 1
ATOM 739 O O . THR A 1 90 ? 6.749 0.653 9.239 1.00 9.97 90 THR A O 1
ATOM 743 N N . ILE A 1 91 ? 4.779 -0.111 9.918 1.00 9.88 91 ILE A N 1
ATOM 744 C CA . ILE A 1 91 ? 4.125 1.189 9.829 1.00 9.82 91 ILE A CA 1
ATOM 745 C C . ILE A 1 91 ? 4.873 2.251 10.618 1.00 8.93 91 ILE A C 1
ATOM 746 O O . 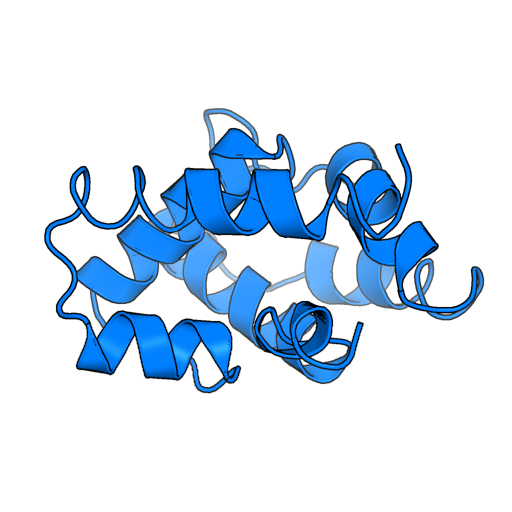ILE A 1 91 ? 5.261 2.033 11.758 1.00 8.65 91 ILE A O 1
ATOM 751 N N A SER A 1 92 ? 5.069 3.406 9.997 0.50 8.94 92 SER A N 1
ATOM 752 N N B SER A 1 92 ? 5.029 3.417 10.012 0.50 8.24 92 SER A N 1
ATOM 753 C CA A SER A 1 92 ? 5.827 4.482 10.607 0.50 9.57 92 SER A CA 1
ATOM 754 C CA B SER A 1 92 ? 5.815 4.486 10.589 0.50 8.35 92 SER A CA 1
ATOM 755 C C A SER A 1 92 ? 4.927 5.370 11.443 0.50 9.55 92 SER A C 1
ATOM 756 C C B SER A 1 92 ? 4.991 5.406 11.477 0.50 8.81 92 SER A C 1
ATOM 757 O O A SER A 1 92 ? 4.552 6.461 11.024 0.50 10.90 92 SER A O 1
ATOM 758 O O B SER A 1 92 ? 4.765 6.569 11.146 0.50 10.02 92 SER A O 1
ATOM 763 N N . GLU A 1 93 ? 4.574 4.884 12.622 1.00 8.60 93 GLU A N 1
ATOM 764 C CA . GLU A 1 93 ? 3.729 5.637 13.539 1.00 8.27 93 GLU A CA 1
ATOM 765 C C . GLU A 1 93 ? 4.036 5.222 14.944 1.00 8.60 93 GLU A C 1
ATOM 766 O O . GLU A 1 93 ? 4.062 4.040 15.229 1.00 9.95 93 GLU A O 1
ATOM 772 N N . GLU A 1 94 ? 4.293 6.192 15.812 1.00 8.26 94 GLU A N 1
ATOM 773 C CA . GLU A 1 94 ? 4.636 5.889 17.194 1.00 7.90 94 GLU A CA 1
ATOM 774 C C . GLU A 1 94 ? 3.477 6.062 18.154 1.00 7.81 94 GLU A C 1
ATOM 775 O O . GLU A 1 94 ? 3.496 5.443 19.214 1.00 8.39 94 GLU A O 1
ATOM 781 N N . ASN A 1 95 ? 2.503 6.921 17.828 1.00 6.91 95 ASN A N 1
ATOM 782 C CA . ASN A 1 95 ? 1.408 7.164 18.747 1.00 7.70 95 ASN A CA 1
ATOM 783 C C . ASN A 1 95 ? 0.486 5.948 18.758 1.00 7.33 95 ASN A C 1
ATOM 784 O O . ASN A 1 95 ? 0.073 5.513 17.710 1.00 6.49 95 ASN A O 1
ATOM 789 N N . PRO A 1 96 ? 0.222 5.364 19.934 1.00 7.53 96 PRO A N 1
ATOM 790 C CA . PRO A 1 96 ? -0.580 4.135 19.985 1.00 7.19 96 PRO A CA 1
ATOM 791 C C . PRO A 1 96 ? -1.940 4.173 19.274 1.00 7.15 96 PRO A C 1
ATOM 792 O O . PRO A 1 96 ? -2.305 3.235 18.595 1.00 6.94 96 PRO A O 1
ATOM 796 N N . HIS A 1 97 ? -2.684 5.255 19.428 1.00 6.25 97 HIS A N 1
ATOM 797 C CA . HIS A 1 97 ? -4.019 5.338 18.823 1.00 6.87 97 HIS A CA 1
ATOM 798 C C . HIS A 1 97 ? -3.932 5.441 17.311 1.00 6.92 97 HIS A C 1
ATOM 799 O O . HIS A 1 97 ? -4.632 4.754 16.592 1.00 6.10 97 HIS A O 1
ATOM 806 N N . LEU A 1 98 ? -3.025 6.280 16.829 1.00 7.40 98 LEU A N 1
ATOM 807 C CA . LEU A 1 98 ? -2.866 6.420 15.406 1.00 8.28 98 LEU A CA 1
ATOM 808 C C . LEU A 1 98 ? -2.286 5.163 14.781 1.00 7.99 98 LEU A C 1
ATOM 809 O O . LEU A 1 98 ? -2.597 4.826 13.633 1.00 8.72 98 LEU A O 1
ATOM 814 N N . LYS A 1 99 ? -1.443 4.459 15.515 1.00 7.22 99 LYS A N 1
ATOM 815 C CA . LYS A 1 99 ? -0.910 3.177 15.060 1.00 8.30 99 LYS A CA 1
ATOM 816 C C . LYS A 1 99 ? -2.044 2.176 14.843 1.00 7.21 99 LYS A C 1
ATOM 817 O O . LYS A 1 99 ? -2.030 1.381 13.904 1.00 7.39 99 LYS A O 1
ATOM 823 N N . ALA A 1 100 ? -3.024 2.197 15.737 1.00 5.97 100 ALA A N 1
ATOM 824 C CA . ALA A 1 100 ? -4.097 1.268 15.638 1.00 5.46 100 ALA A CA 1
ATOM 825 C C . ALA A 1 100 ? -4.919 1.485 14.367 1.00 4.70 100 ALA A C 1
ATOM 826 O O . ALA A 1 100 ? -5.236 0.550 13.629 1.00 4.69 100 ALA A O 1
ATOM 828 N N . SER A 1 101 ? -5.280 2.736 14.097 1.00 4.50 101 SER A N 1
ATOM 829 C CA . SER A 1 101 ? -6.060 2.985 12.893 1.00 5.21 101 SER A CA 1
ATOM 830 C C . SER A 1 101 ? -5.215 2.731 11.645 1.00 5.19 101 SER A C 1
ATOM 831 O O . SER A 1 101 ? -5.714 2.186 10.674 1.00 5.97 101 SER A O 1
ATOM 834 N N . LYS A 1 102 ? -3.938 3.102 11.703 1.00 6.02 102 LYS A N 1
ATOM 835 C CA . LYS A 1 102 ? -3.099 2.889 10.534 1.00 6.91 102 LYS A CA 1
ATOM 836 C C . LYS A 1 102 ? -2.873 1.410 10.276 1.00 6.40 102 LYS A C 1
ATOM 837 O O . LYS A 1 102 ? -2.772 0.997 9.121 1.00 7.51 102 LYS A O 1
ATOM 843 N N . LEU A 1 103 ? -2.835 0.594 11.314 1.00 7.00 103 LEU A N 1
ATOM 844 C CA . LEU A 1 103 ? -2.671 -0.835 11.128 1.00 7.28 103 LEU A CA 1
ATOM 845 C C . LEU A 1 103 ? -3.926 -1.424 10.461 1.00 8.49 103 LEU A C 1
ATOM 846 O O . LEU A 1 103 ? -3.816 -2.196 9.502 1.00 8.86 103 LEU A O 1
ATOM 851 N N . VAL A 1 104 ? -5.113 -1.038 10.909 1.00 8.38 104 VAL A N 1
ATOM 852 C CA . VAL A 1 104 ? -6.309 -1.512 10.244 1.00 8.14 104 VAL A CA 1
ATOM 853 C C . VAL A 1 104 ? -6.357 -0.989 8.793 1.00 8.54 104 VAL A C 1
ATOM 854 O O . VAL A 1 104 ? -6.757 -1.708 7.876 1.00 9.56 104 VAL A O 1
ATOM 858 N N . GLN A 1 105 ? -5.904 0.227 8.548 1.00 8.22 105 GLN A N 1
ATOM 859 C CA . GLN A 1 105 ? -5.853 0.769 7.190 1.00 9.36 105 GLN A CA 1
ATOM 860 C C . GLN A 1 105 ? -4.910 -0.044 6.295 1.00 10.62 105 GLN A C 1
ATOM 861 O O . GLN A 1 105 ? -5.237 -0.346 5.146 1.00 10.95 105 GLN A O 1
ATOM 867 N N . CYS A 1 106 ? -3.736 -0.373 6.814 1.00 10.25 106 CYS A N 1
ATOM 868 C CA . CYS A 1 106 ? -2.753 -1.133 6.055 1.00 11.65 106 CYS A CA 1
ATOM 869 C C . CYS A 1 106 ? -3.297 -2.488 5.693 1.00 11.30 106 CYS A C 1
ATOM 870 O O . CYS A 1 106 ? -3.206 -2.948 4.557 1.00 11.75 106 CYS A O 1
ATOM 873 N N . VAL A 1 107 ? -3.803 -3.177 6.691 1.00 9.85 107 VAL A N 1
ATOM 874 C CA . VAL A 1 107 ? -4.302 -4.525 6.518 1.00 11.05 107 VAL A CA 1
ATOM 875 C C . VAL A 1 107 ? -5.534 -4.576 5.625 1.00 10.39 107 VAL A C 1
ATOM 876 O O . VAL A 1 107 ? -5.749 -5.555 4.904 1.00 10.51 107 VAL A O 1
ATOM 880 N N . SER A 1 108 ? -6.324 -3.512 5.642 1.00 10.15 108 SER A N 1
ATOM 881 C CA . SER A 1 108 ? -7.528 -3.477 4.843 1.00 10.83 108 SER A CA 1
ATOM 882 C C . SER A 1 108 ? -7.212 -3.535 3.367 1.00 10.75 108 SER A C 1
ATOM 883 O O . SER A 1 108 ? -8.090 -3.868 2.560 1.00 11.37 108 SER A O 1
ATOM 886 N N . LYS A 1 109 ? -5.973 -3.225 2.990 1.00 10.87 109 LYS A N 1
ATOM 887 C CA . LYS A 1 109 ? -5.509 -3.400 1.618 1.00 11.75 109 LYS A CA 1
ATOM 888 C C . LYS A 1 109 ? -5.563 -4.874 1.203 1.00 10.65 109 LYS A C 1
ATOM 889 O O . LYS A 1 109 ? -5.620 -5.161 0.019 1.00 10.58 109 LYS A O 1
ATOM 895 N N . TYR A 1 110 ? -5.470 -5.774 2.170 1.00 8.50 110 TYR A N 1
ATOM 896 C CA . TYR A 1 110 ? -5.425 -7.222 1.953 1.00 8.71 110 TYR A CA 1
ATOM 897 C C . TYR A 1 110 ? -6.812 -7.843 2.137 1.00 8.29 110 TYR A C 1
ATOM 898 O O . TYR A 1 110 ? -7.329 -8.521 1.263 1.00 10.06 110 TYR A O 1
ATOM 907 N N . LYS A 1 111 ? -7.405 -7.603 3.300 1.00 8.97 111 LYS A N 1
ATOM 908 C CA . LYS A 1 111 ? -8.740 -8.068 3.601 1.00 8.91 111 LYS A CA 1
ATOM 909 C C . LYS A 1 111 ? -9.423 -7.102 4.531 1.00 7.63 111 LYS A C 1
ATOM 910 O O . LYS A 1 111 ? -8.846 -6.724 5.511 1.00 9.28 111 LYS A O 1
ATOM 916 N N . THR A 1 112 ? -10.691 -6.809 4.292 1.00 5.94 112 THR A N 1
ATOM 917 C CA . THR A 1 112 ? -11.464 -5.982 5.202 1.00 5.11 112 THR A CA 1
ATOM 918 C C . THR A 1 112 ? -12.262 -6.843 6.137 1.00 5.15 112 THR A C 1
ATOM 919 O O . THR A 1 112 ? -12.486 -8.023 5.875 1.00 6.31 112 THR A O 1
ATOM 923 N N . MET A 1 113 ? -12.737 -6.259 7.222 1.00 5.12 113 MET A N 1
ATOM 924 C CA . MET A 1 113 ? -13.565 -7.015 8.145 1.00 5.58 113 MET A CA 1
ATOM 925 C C . MET A 1 113 ? -14.855 -7.430 7.478 1.00 5.88 113 MET A C 1
ATOM 926 O O . MET A 1 113 ? -15.403 -8.496 7.777 1.00 6.01 113 MET A O 1
ATOM 931 N N . LYS A 1 114 ? -15.365 -6.598 6.580 1.00 6.89 114 LYS A N 1
ATOM 932 C CA . LYS A 1 114 ? -16.589 -6.910 5.872 1.00 7.80 114 LYS A CA 1
ATOM 933 C C . LYS A 1 114 ? -16.443 -8.224 5.102 1.00 8.59 114 LYS A C 1
ATOM 934 O O . LYS A 1 114 ? -17.452 -8.900 4.869 1.00 9.14 114 LYS A O 1
ATOM 940 N N . SER A 1 115 ? -15.209 -8.628 4.782 1.00 10.48 115 SER A N 1
ATOM 941 C CA . SER A 1 115 ? -14.895 -9.933 4.126 1.00 12.30 115 SER A CA 1
ATOM 942 C C . SER A 1 115 ? -15.663 -11.074 4.698 1.00 12.60 115 SER A C 1
ATOM 943 O O . SER A 1 115 ? -16.080 -11.946 3.932 1.00 12.33 115 SER A O 1
ATOM 946 N N . VAL A 1 116 ? -15.768 -11.156 6.026 1.00 13.14 116 VAL A N 1
ATOM 947 C CA . VAL A 1 116 ? -16.449 -12.295 6.681 1.00 14.38 116 VAL A CA 1
ATOM 948 C C . VAL A 1 116 ? -17.932 -12.394 6.389 1.00 15.06 116 VAL A C 1
ATOM 949 O O . VAL A 1 116 ? -18.554 -13.412 6.703 1.00 15.38 116 VAL A O 1
ATOM 953 N N . ASP A 1 117 ? -18.527 -11.368 5.817 1.00 14.97 117 ASP A N 1
ATOM 954 C CA . ASP A 1 117 ? -19.919 -11.476 5.392 1.00 16.28 117 ASP A CA 1
ATOM 955 C C . ASP A 1 117 ? -20.095 -12.137 4.038 1.00 15.96 117 ASP A C 1
ATOM 956 O O . ASP A 1 117 ? -21.232 -12.307 3.561 1.00 16.97 117 ASP A O 1
ATOM 961 N N . PHE A 1 118 ? -18.991 -12.510 3.406 1.00 15.17 118 PHE A N 1
ATOM 962 C CA . PHE A 1 118 ? -19.032 -13.128 2.081 1.00 15.13 118 PHE A CA 1
ATOM 963 C C . PHE A 1 118 ? -18.476 -14.520 2.233 1.00 17.43 118 PHE A C 1
ATOM 964 O O . PHE A 1 118 ? -17.958 -15.127 1.287 1.00 18.08 118 PHE A O 1
ATOM 972 N N . LEU A 1 119 ? -18.764 -15.022 3.427 1.00 20.02 119 LEU A N 1
ATOM 973 C CA . LEU A 1 119 ? -17.992 -15.975 4.226 1.00 22.29 119 LEU A CA 1
ATOM 974 C C . LEU A 1 119 ? -16.709 -16.480 3.589 1.00 23.18 119 LEU A C 1
ATOM 975 O O . LEU A 1 119 ? -15.648 -15.917 3.903 1.00 24.59 119 LEU A O 1
#

B-factor: mean 11.82, std 8.04, range [2.37, 89.31]

Foldseek 3Di:
DALVVVLVVLVVQLVVLCVVLVDDPVQSVCLQLQNFPLPDQSSLSSLLSSCCVQVCADPQGQGDLVSQCVPCVNPDPPVVSVVLCVVLNPDDDDDNSSNSRVSSNSCVVPPGNCNSVVD

Nearest PDB structures (foldseek):
  3rzs-assembly1_A  TM=9.933E-01  e=7.122E-17  Apis mellifera
  3s0g-assembly2_B  TM=9.799E-01  e=1.035E-16  Apis mellifera
  7xyq-assembly1_B  TM=9.843E-01  e=3.143E-14  synthetic construct
  5dic-assembly1_A  TM=7.638E-01  e=3.134E-04  Phormia regina
  6v4c-assembly1_A  TM=7.262E-01  e=3.269E-02  Culex quinquefasciatus

Secondary structure (DSSP, 8-state):
--HHHHHHHHHHHHHHHHHHH---HHHHHHHHHT---TT-HHHHHHHHHHHHHTTSB-TT--B-HHHHHHHHTTTS-HHHHHHHHHHHTT----SHHHHHHHHHHHHHTT--GGGGGG-

CATH classification: 1.10.238.20

Solvent-accessible surface area: 6535 Å² total; per-residue (Å²): 131,71,38,90,97,2,65,94,85,12,127,66,17,30,58,68,0,67,117,132,16,38,1,90,95,116,84,2,54,47,1,29,74,18,96,19,87,27,120,23,108,90,2,6,53,1,0,19,8,6,17,64,56,22,106,7,2,46,179,111,6,75,20,82,50,151,9,4,82,66,19,14,89,55,37,30,87,103,98,36,2,112,119,0,20,75,57,3,50,102,42,104,28,156,73,57,53,26,50,0,0,51,4,13,81,11,15,19,139,63,72,35,32,75,19,12,83,151,115